Protein AF-A0A1J8QWC5-F1 (afdb_monomer_lite)

Foldseek 3Di:
DLLVVLVVVVVVDQEAQEAEAEDEFEADLVQLATFPFADDPVTDTDGDQNLVSLCVVCVSNLVRLVRYNAYEYEYQYALSCVVHPRSVVSNVVNCVVSVHPYYDDDNHRGRDVVVVVVVVVVVCVVVVDPPPD

Structure (mmCIF, N/CA/C/O backbone):
data_AF-A0A1J8QWC5-F1
#
_entry.id   AF-A0A1J8QWC5-F1
#
loop_
_atom_site.group_PDB
_atom_site.id
_atom_site.type_symbol
_atom_site.label_atom_id
_atom_site.label_alt_id
_atom_site.label_comp_id
_atom_site.label_asym_id
_atom_site.label_entity_id
_atom_site.label_seq_id
_atom_site.pdbx_PDB_ins_code
_atom_site.Cartn_x
_atom_site.Cartn_y
_atom_site.Cartn_z
_atom_site.occupancy
_atom_site.B_iso_or_equiv
_atom_site.auth_seq_id
_atom_site.auth_comp_id
_atom_site.auth_asym_id
_atom_site.auth_atom_id
_atom_site.pdbx_PDB_model_num
ATOM 1 N N . MET A 1 1 ? 11.930 9.833 15.359 1.00 63.50 1 MET A N 1
ATOM 2 C CA . MET A 1 1 ? 10.699 10.630 15.144 1.00 63.50 1 MET A CA 1
ATOM 3 C C . MET A 1 1 ? 9.466 9.732 15.042 1.00 63.50 1 MET A C 1
ATOM 5 O O . MET A 1 1 ? 8.587 9.890 15.877 1.00 63.50 1 MET A O 1
ATOM 9 N N . VAL A 1 2 ? 9.441 8.746 14.131 1.00 76.19 2 VAL A N 1
ATOM 10 C CA . VAL A 1 2 ? 8.324 7.782 13.965 1.00 76.19 2 VAL A CA 1
ATOM 11 C C . VAL A 1 2 ? 7.932 7.084 15.274 1.00 76.19 2 VAL A C 1
ATOM 13 O O . VAL A 1 2 ? 6.772 7.134 15.652 1.00 76.19 2 VAL A O 1
ATOM 16 N N . SER A 1 3 ? 8.895 6.546 16.032 1.00 82.50 3 SER A N 1
ATOM 17 C CA . SER A 1 3 ? 8.612 5.859 17.308 1.00 82.50 3 SER A CA 1
ATOM 18 C C . SER A 1 3 ? 7.820 6.713 18.314 1.00 82.50 3 SER A C 1
ATOM 20 O O . SER A 1 3 ? 6.899 6.200 18.936 1.00 82.50 3 SER A O 1
ATOM 22 N N . LYS A 1 4 ? 8.094 8.023 18.425 1.00 87.31 4 LYS A N 1
ATOM 23 C CA . LYS A 1 4 ? 7.350 8.911 19.337 1.00 87.31 4 LYS A CA 1
ATOM 24 C C . LYS A 1 4 ? 5.905 9.131 18.873 1.00 87.31 4 LYS A C 1
ATOM 26 O O . LYS A 1 4 ? 5.006 9.190 19.701 1.00 87.31 4 LYS A O 1
ATOM 31 N N . ILE A 1 5 ? 5.687 9.244 17.561 1.00 86.56 5 ILE A N 1
ATOM 32 C CA . ILE A 1 5 ? 4.347 9.393 16.970 1.00 86.56 5 ILE A CA 1
ATOM 33 C C . ILE A 1 5 ? 3.535 8.118 17.200 1.00 86.56 5 ILE A C 1
ATOM 35 O O . ILE A 1 5 ? 2.422 8.198 17.708 1.00 86.56 5 ILE A O 1
ATOM 39 N N . VAL A 1 6 ? 4.120 6.956 16.898 1.00 85.31 6 VAL A N 1
ATOM 40 C CA . VAL A 1 6 ? 3.502 5.644 17.129 1.00 85.31 6 VAL A CA 1
ATOM 41 C C . VAL A 1 6 ? 3.114 5.490 18.596 1.00 85.31 6 VAL A C 1
ATOM 43 O O . VAL A 1 6 ? 1.961 5.200 18.889 1.00 85.31 6 VAL A O 1
ATOM 46 N N . SER A 1 7 ? 4.040 5.733 19.530 1.00 84.88 7 SER A N 1
ATOM 47 C CA . SER A 1 7 ? 3.748 5.622 20.962 1.00 84.88 7 SER A CA 1
ATOM 48 C C . SER A 1 7 ? 2.610 6.543 21.394 1.00 84.88 7 SER A C 1
ATOM 50 O O . SER A 1 7 ? 1.723 6.109 22.117 1.00 84.88 7 SER A O 1
ATOM 52 N N . ASN A 1 8 ? 2.588 7.790 20.921 1.00 87.31 8 ASN A N 1
ATOM 53 C CA . ASN A 1 8 ? 1.513 8.720 21.257 1.00 87.31 8 ASN A CA 1
ATOM 54 C C . ASN A 1 8 ? 0.155 8.268 20.704 1.00 87.31 8 ASN A C 1
ATOM 56 O O . ASN A 1 8 ? -0.841 8.366 21.410 1.00 87.31 8 ASN A O 1
ATOM 60 N N . LEU A 1 9 ? 0.104 7.759 19.471 1.00 85.38 9 LEU A N 1
ATOM 61 C CA . LEU A 1 9 ? -1.137 7.266 18.864 1.00 85.38 9 LEU A CA 1
ATOM 62 C C . LEU A 1 9 ? -1.630 5.974 19.524 1.00 85.38 9 LEU A C 1
ATOM 64 O O . LEU A 1 9 ? -2.830 5.817 19.725 1.00 85.38 9 LEU A O 1
ATOM 68 N N . ALA A 1 10 ? -0.716 5.083 19.912 1.00 83.00 10 ALA A N 1
ATOM 69 C CA . ALA A 1 10 ? -1.047 3.877 20.666 1.00 83.00 10 ALA A CA 1
ATOM 70 C C . ALA A 1 10 ? -1.589 4.198 22.072 1.00 83.00 10 ALA A C 1
ATOM 72 O O . ALA A 1 10 ? -2.408 3.457 22.596 1.00 83.00 10 ALA A O 1
ATOM 73 N N . LEU A 1 11 ? -1.155 5.307 22.681 1.00 83.38 11 LEU A N 1
ATOM 74 C CA . LEU A 1 11 ? -1.677 5.778 23.970 1.00 83.38 11 LEU A CA 1
ATOM 75 C C . LEU A 1 11 ? -2.977 6.587 23.840 1.00 83.38 11 LEU A C 1
ATOM 77 O O . LEU A 1 11 ? -3.727 6.687 24.807 1.00 83.38 11 LEU A O 1
ATOM 81 N N . ALA A 1 12 ? -3.233 7.195 22.678 1.00 82.56 12 ALA A N 1
ATOM 82 C CA . ALA A 1 12 ? -4.377 8.081 22.462 1.00 82.56 12 ALA A CA 1
ATOM 83 C C . ALA A 1 12 ? -5.718 7.339 22.361 1.00 82.56 12 ALA A C 1
ATOM 85 O O . ALA A 1 12 ? -6.761 7.937 22.617 1.00 82.56 12 ALA A O 1
ATOM 86 N N . SER A 1 13 ? -5.703 6.058 21.994 1.00 74.00 13 SER A N 1
ATOM 87 C CA . SER A 1 13 ? -6.897 5.219 21.954 1.00 74.00 13 SER A CA 1
ATOM 88 C C . SER A 1 13 ? -6.554 3.790 22.352 1.00 74.00 13 SER A C 1
ATOM 90 O O . SER A 1 13 ? -5.530 3.263 21.930 1.00 74.00 13 SER A O 1
ATOM 92 N N . SER A 1 14 ? -7.435 3.144 23.118 1.00 72.19 14 SER A N 1
ATOM 93 C CA . SER A 1 14 ? -7.337 1.706 23.390 1.00 72.19 14 SER A CA 1
ATOM 94 C C . SER A 1 14 ? -7.658 0.859 22.158 1.00 72.19 14 SER A C 1
ATOM 96 O O . SER A 1 14 ? -7.270 -0.306 22.108 1.00 72.19 14 SER A O 1
ATOM 98 N N . ARG A 1 15 ? -8.383 1.426 21.181 1.00 83.81 15 ARG A N 1
ATOM 99 C CA . ARG A 1 15 ? -8.740 0.760 19.927 1.00 83.81 15 ARG A CA 1
ATOM 100 C C . ARG A 1 15 ? -9.075 1.769 18.830 1.00 83.81 15 ARG A C 1
ATOM 102 O O . ARG A 1 15 ? -9.923 2.639 19.021 1.00 83.81 15 ARG A O 1
ATOM 109 N N . TRP A 1 16 ? -8.448 1.651 17.666 1.00 88.19 16 TRP A N 1
ATOM 110 C CA . TRP A 1 16 ? -8.816 2.451 16.494 1.00 88.19 16 TRP A CA 1
ATOM 111 C C . TRP A 1 16 ? -9.938 1.750 15.724 1.00 88.19 16 TRP A C 1
ATOM 113 O O . TRP A 1 16 ? -9.835 0.560 15.445 1.00 88.19 16 TRP A O 1
ATOM 123 N N . GLU A 1 17 ? -11.017 2.455 15.373 1.00 88.81 17 GLU A N 1
ATOM 124 C CA . GLU A 1 17 ? -12.080 1.855 14.552 1.00 88.81 17 GLU A CA 1
ATOM 125 C C . GLU A 1 17 ? -11.566 1.579 13.135 1.00 88.81 17 GLU A C 1
ATOM 127 O O . GLU A 1 17 ? -11.711 0.472 12.626 1.00 88.81 17 GLU A O 1
ATOM 132 N N . ARG A 1 18 ? -10.894 2.562 12.524 1.00 88.31 18 ARG A N 1
ATOM 133 C CA . ARG A 1 18 ? -10.308 2.436 11.187 1.00 88.31 18 ARG A CA 1
ATOM 134 C C . ARG A 1 18 ? -8.946 3.094 11.114 1.00 88.31 18 ARG A C 1
ATOM 136 O O . ARG A 1 18 ? -8.746 4.183 11.653 1.00 88.31 18 ARG A O 1
ATOM 143 N N . ILE A 1 19 ? -8.041 2.467 10.374 1.00 90.62 19 ILE A N 1
ATOM 144 C CA . ILE A 1 19 ? -6.737 3.029 10.020 1.00 90.62 19 ILE A CA 1
ATOM 145 C C . ILE A 1 19 ? -6.554 2.941 8.515 1.00 90.62 19 ILE A C 1
ATOM 147 O O . ILE A 1 19 ? -6.837 1.912 7.911 1.00 90.62 19 ILE A O 1
ATOM 151 N N . VAL A 1 20 ? -6.053 4.014 7.907 1.00 90.88 20 VAL A N 1
ATOM 152 C CA . VAL A 1 20 ? -5.747 4.042 6.477 1.00 90.88 20 VAL A CA 1
ATOM 153 C C . VAL A 1 20 ? -4.306 4.461 6.268 1.00 90.88 20 VAL A C 1
ATOM 155 O O . VAL A 1 20 ? -3.891 5.539 6.690 1.00 90.88 20 VAL A O 1
ATOM 158 N N . PHE A 1 21 ? -3.559 3.619 5.565 1.00 92.62 21 PHE A N 1
ATOM 159 C CA . PHE A 1 21 ? -2.214 3.912 5.103 1.00 92.62 21 PHE A CA 1
ATOM 160 C C . PHE A 1 21 ? -2.267 4.286 3.627 1.00 92.62 21 PHE A C 1
ATOM 162 O O . PHE A 1 21 ? -2.412 3.423 2.766 1.00 92.62 21 PHE A O 1
ATOM 169 N N . GLY A 1 22 ? -2.150 5.578 3.331 1.00 92.06 22 GLY A N 1
ATOM 170 C CA . GLY A 1 22 ? -1.955 6.064 1.967 1.00 92.06 22 GLY A CA 1
ATOM 171 C C . GLY A 1 22 ? -0.470 6.128 1.628 1.00 92.06 22 GLY A C 1
ATOM 172 O O . GLY A 1 22 ? 0.259 6.914 2.230 1.00 92.06 22 GLY A O 1
ATOM 173 N N . ILE A 1 23 ? -0.024 5.333 0.657 1.00 91.81 23 ILE A N 1
ATOM 174 C CA . ILE A 1 23 ? 1.356 5.340 0.162 1.00 91.81 23 ILE A CA 1
ATOM 175 C C . ILE A 1 23 ? 1.338 5.798 -1.289 1.00 91.81 23 ILE A C 1
ATOM 177 O O . ILE A 1 23 ? 0.719 5.166 -2.140 1.00 91.81 23 ILE A O 1
ATOM 181 N N . SER A 1 24 ? 2.044 6.888 -1.571 1.00 90.38 24 SER A N 1
ATOM 182 C CA . SER A 1 24 ? 2.283 7.366 -2.930 1.00 90.38 24 SER A CA 1
ATOM 183 C C . SER A 1 24 ? 3.734 7.120 -3.294 1.00 90.38 24 SER A C 1
ATOM 185 O O . SER A 1 24 ? 4.621 7.698 -2.670 1.00 90.38 24 SER A O 1
ATOM 187 N N . ASP A 1 25 ? 3.964 6.294 -4.311 1.00 90.69 25 ASP A N 1
ATOM 188 C CA . ASP A 1 25 ? 5.305 5.988 -4.804 1.00 90.69 25 ASP A CA 1
ATOM 189 C C . ASP A 1 25 ? 5.280 5.564 -6.280 1.00 90.69 25 ASP A C 1
ATOM 191 O O . ASP A 1 25 ? 4.243 5.190 -6.833 1.00 90.69 25 ASP A O 1
ATOM 195 N N . HIS A 1 26 ? 6.435 5.623 -6.932 1.00 91.12 26 HIS A N 1
ATOM 196 C CA . HIS A 1 26 ? 6.634 5.034 -8.245 1.00 91.12 26 HIS A CA 1
ATOM 197 C C . HIS A 1 26 ? 7.010 3.554 -8.126 1.00 91.12 26 HIS A C 1
ATOM 199 O O . HIS A 1 26 ? 7.676 3.128 -7.189 1.00 91.12 26 HIS A O 1
ATOM 205 N N . THR A 1 27 ? 6.616 2.777 -9.129 1.00 92.69 27 THR A N 1
ATOM 206 C CA . THR A 1 27 ? 7.035 1.382 -9.297 1.00 92.69 27 THR A CA 1
ATOM 207 C C . THR A 1 27 ? 7.972 1.286 -10.486 1.00 92.69 27 THR A C 1
ATOM 209 O O . THR A 1 27 ? 7.762 1.964 -11.498 1.00 92.69 27 THR A O 1
ATOM 212 N N . ASP A 1 28 ? 8.973 0.427 -10.394 1.00 92.75 28 ASP A N 1
ATOM 213 C CA . ASP A 1 28 ? 9.870 0.146 -11.502 1.00 92.75 28 ASP A CA 1
ATOM 214 C C . ASP A 1 28 ? 9.142 -0.679 -12.574 1.00 92.75 28 ASP A C 1
ATOM 216 O O . ASP A 1 28 ? 8.595 -1.747 -12.309 1.00 92.75 28 ASP A O 1
ATOM 220 N N . ASN A 1 29 ? 9.131 -0.189 -13.814 1.00 90.56 29 ASN A N 1
ATOM 221 C CA . ASN A 1 29 ? 8.473 -0.872 -14.928 1.00 90.56 29 ASN A CA 1
ATOM 222 C C . ASN A 1 29 ? 9.172 -2.183 -15.328 1.00 90.56 29 ASN A C 1
ATOM 224 O O . ASN A 1 29 ? 8.564 -2.988 -16.029 1.00 90.56 29 ASN A O 1
ATOM 228 N N . ALA A 1 30 ? 10.432 -2.391 -14.930 1.00 90.44 30 ALA A N 1
ATOM 229 C CA . ALA A 1 30 ? 11.180 -3.597 -15.269 1.00 90.44 30 ALA A CA 1
ATOM 230 C C . ALA A 1 30 ? 10.829 -4.783 -14.358 1.00 90.44 30 ALA A C 1
ATOM 232 O O . ALA A 1 30 ? 10.639 -5.893 -14.849 1.00 90.44 30 ALA A O 1
ATOM 233 N N . ASN A 1 31 ? 10.739 -4.559 -13.043 1.00 91.25 31 ASN A N 1
ATOM 234 C CA . ASN A 1 31 ? 10.491 -5.622 -12.058 1.00 91.25 31 ASN A CA 1
ATOM 235 C C . ASN A 1 31 ? 9.124 -5.520 -11.356 1.00 91.25 31 ASN A C 1
ATOM 237 O O . ASN A 1 31 ? 8.708 -6.499 -10.754 1.00 91.25 31 ASN A O 1
ATOM 241 N N . GLY A 1 32 ? 8.410 -4.396 -11.474 1.00 94.06 32 GLY A N 1
ATOM 242 C CA . GLY A 1 32 ? 7.103 -4.151 -10.858 1.00 94.06 32 GLY A CA 1
ATOM 243 C C . GLY A 1 32 ? 7.154 -3.621 -9.423 1.00 94.06 32 GLY A C 1
ATOM 244 O O . GLY A 1 32 ? 6.135 -3.183 -8.898 1.00 94.06 32 GLY A O 1
ATOM 245 N N . ASP A 1 33 ? 8.316 -3.622 -8.783 1.00 96.06 33 ASP A N 1
ATOM 246 C CA . ASP A 1 33 ? 8.459 -3.343 -7.359 1.00 96.06 33 ASP A CA 1
ATOM 247 C C . ASP A 1 33 ? 8.562 -1.823 -7.058 1.00 96.06 33 ASP A C 1
ATOM 249 O O . ASP A 1 33 ? 9.011 -1.041 -7.907 1.00 96.06 33 ASP A O 1
ATOM 253 N N . PRO A 1 34 ? 8.119 -1.365 -5.868 1.00 94.75 34 PRO A N 1
ATOM 254 C CA . PRO A 1 34 ? 8.183 0.042 -5.456 1.00 94.75 34 PRO A CA 1
ATOM 255 C C . PRO A 1 34 ? 9.618 0.508 -5.173 1.00 94.75 34 PRO A C 1
ATOM 257 O O . PRO A 1 34 ? 10.487 -0.283 -4.790 1.00 94.75 34 PRO A O 1
ATOM 260 N N . PHE A 1 35 ? 9.879 1.809 -5.321 1.00 93.44 35 PHE A N 1
ATOM 261 C CA . PHE A 1 35 ? 11.201 2.381 -5.075 1.00 93.44 35 PHE A CA 1
ATOM 262 C C . PHE A 1 35 ? 11.430 2.670 -3.586 1.00 93.44 35 PHE A C 1
ATOM 264 O O . PHE A 1 35 ? 10.919 3.622 -3.010 1.00 93.44 35 PHE A O 1
ATOM 271 N N . ALA A 1 36 ? 12.321 1.905 -2.955 1.00 91.25 36 ALA A N 1
ATOM 272 C CA . ALA A 1 36 ? 12.659 2.075 -1.539 1.00 91.25 36 ALA A CA 1
ATOM 273 C C . ALA A 1 36 ? 13.712 3.166 -1.271 1.00 91.25 36 ALA A C 1
ATOM 275 O O . ALA A 1 36 ? 14.000 3.491 -0.118 1.00 91.25 36 ALA A O 1
ATOM 276 N N . GLY A 1 37 ? 14.333 3.718 -2.315 1.00 89.12 37 GLY A N 1
ATOM 277 C CA . GLY A 1 37 ? 15.339 4.762 -2.165 1.00 89.12 37 GLY A CA 1
ATOM 278 C C . GLY A 1 37 ? 16.205 4.947 -3.401 1.00 89.12 37 GLY A C 1
ATOM 279 O O . GLY A 1 37 ? 15.799 4.655 -4.524 1.00 89.12 37 GLY A O 1
ATOM 280 N N . TYR A 1 38 ? 17.417 5.457 -3.191 1.00 89.50 38 TYR A N 1
ATOM 281 C CA . TYR A 1 38 ? 18.392 5.711 -4.248 1.00 89.50 38 TYR A CA 1
ATOM 282 C C . TYR A 1 38 ? 19.819 5.434 -3.769 1.00 89.50 38 TYR A C 1
ATOM 284 O O . TYR A 1 38 ? 20.137 5.594 -2.591 1.00 89.50 38 TYR A O 1
ATOM 292 N N . THR A 1 39 ? 20.704 5.062 -4.693 1.00 87.31 39 THR A N 1
ATOM 293 C CA . THR A 1 39 ? 22.130 4.824 -4.422 1.00 87.31 39 THR A CA 1
ATOM 294 C C . THR A 1 39 ? 23.038 5.699 -5.289 1.00 87.31 39 THR A C 1
ATOM 296 O O . THR A 1 39 ? 22.658 6.189 -6.357 1.00 87.31 39 THR A O 1
ATOM 299 N N . GLY A 1 40 ? 24.268 5.909 -4.808 1.00 82.19 40 GLY A N 1
ATOM 300 C CA . GLY A 1 40 ? 25.335 6.598 -5.536 1.00 82.19 40 GLY A CA 1
ATOM 301 C C . GLY A 1 40 ? 25.174 8.118 -5.674 1.00 82.19 40 GLY A C 1
ATOM 302 O O . GLY A 1 40 ? 24.161 8.718 -5.320 1.00 82.19 40 GLY A O 1
ATOM 303 N N . ARG A 1 41 ? 26.210 8.766 -6.231 1.00 70.94 41 ARG A N 1
ATOM 304 C CA . ARG A 1 41 ? 26.253 10.232 -6.428 1.00 70.94 41 ARG A CA 1
ATOM 305 C C . ARG A 1 41 ? 25.262 10.738 -7.487 1.00 70.94 41 ARG A C 1
ATOM 307 O O . ARG A 1 41 ? 24.898 11.906 -7.451 1.00 70.94 41 ARG A O 1
ATOM 314 N N . LYS A 1 42 ? 24.827 9.875 -8.415 1.00 72.81 42 LYS A N 1
ATOM 315 C CA . LYS A 1 42 ? 23.877 10.202 -9.499 1.00 72.81 42 LYS A CA 1
ATOM 316 C C . LYS A 1 42 ? 22.419 9.800 -9.203 1.00 72.81 42 LYS A C 1
ATOM 318 O O . LYS A 1 42 ? 21.598 9.899 -10.103 1.00 72.81 42 LYS A O 1
ATOM 323 N N . LYS A 1 43 ? 22.099 9.393 -7.963 1.00 76.69 43 LYS A N 1
ATOM 324 C CA . LYS A 1 43 ? 20.757 8.968 -7.508 1.00 76.69 43 LYS A CA 1
ATOM 325 C C . LYS A 1 43 ? 20.092 7.956 -8.448 1.00 76.69 43 LYS A C 1
ATOM 327 O O . LYS A 1 43 ? 19.095 8.251 -9.098 1.00 76.69 43 LYS A O 1
ATOM 332 N N . SER A 1 44 ? 20.639 6.750 -8.504 1.00 86.69 44 SER A N 1
ATOM 333 C CA . SER A 1 44 ? 19.956 5.644 -9.176 1.00 86.69 44 SER A CA 1
ATOM 334 C C . SER A 1 44 ? 18.922 5.064 -8.220 1.00 86.69 44 SER A C 1
ATOM 336 O O . SER A 1 44 ? 19.290 4.602 -7.139 1.00 86.69 44 SER A O 1
ATOM 338 N N . TYR A 1 45 ? 17.643 5.152 -8.587 1.00 90.00 45 TYR A N 1
ATOM 339 C CA . TYR A 1 45 ? 16.555 4.604 -7.784 1.00 90.00 45 TYR A CA 1
ATOM 340 C C . TYR A 1 45 ? 16.705 3.089 -7.628 1.00 90.00 45 TYR A C 1
ATOM 342 O O . TYR A 1 45 ? 17.133 2.404 -8.556 1.00 90.00 45 TYR A O 1
ATOM 350 N N . VAL A 1 46 ? 16.376 2.583 -6.441 1.00 91.25 46 VAL A N 1
ATOM 351 C CA . VAL A 1 46 ? 16.454 1.160 -6.105 1.00 91.25 46 VAL A CA 1
ATOM 352 C C . VAL A 1 46 ? 15.064 0.673 -5.742 1.00 91.25 46 VAL A C 1
ATOM 354 O O . VAL A 1 46 ? 14.473 1.154 -4.773 1.00 91.25 46 VAL A O 1
ATOM 357 N N . ALA A 1 47 ? 14.547 -0.258 -6.541 1.00 93.88 47 ALA A N 1
ATOM 358 C CA . ALA A 1 47 ? 13.312 -0.960 -6.236 1.00 93.88 47 ALA A CA 1
ATOM 359 C C . ALA A 1 47 ? 13.569 -2.023 -5.162 1.00 93.88 47 ALA A C 1
ATOM 361 O O . ALA A 1 47 ? 14.632 -2.651 -5.148 1.00 93.88 47 ALA A O 1
ATOM 362 N N . ALA A 1 48 ? 12.612 -2.211 -4.260 1.00 95.00 48 ALA A N 1
ATOM 363 C CA . ALA A 1 48 ? 12.648 -3.277 -3.269 1.00 95.00 48 ALA A CA 1
ATOM 364 C C . ALA A 1 48 ? 11.409 -4.158 -3.414 1.00 95.00 48 ALA A C 1
ATOM 366 O O . ALA A 1 48 ? 10.323 -3.611 -3.596 1.00 95.00 48 ALA A O 1
ATOM 367 N N . PRO A 1 49 ? 11.548 -5.488 -3.264 1.00 96.50 49 PRO A N 1
ATOM 368 C CA . PRO A 1 49 ? 10.422 -6.410 -3.207 1.00 96.50 49 PRO A CA 1
ATOM 369 C C . PRO A 1 49 ? 9.239 -5.861 -2.406 1.00 96.50 49 PRO A C 1
ATOM 371 O O . PRO A 1 49 ? 9.437 -5.349 -1.304 1.00 96.50 49 PRO A O 1
ATOM 374 N N . ALA A 1 50 ? 8.026 -5.939 -2.964 1.00 95.38 50 ALA A N 1
ATOM 375 C CA . ALA A 1 50 ? 6.830 -5.352 -2.351 1.00 95.38 50 ALA A CA 1
ATOM 376 C C . ALA A 1 50 ? 6.603 -5.789 -0.888 1.00 95.38 50 ALA A C 1
ATOM 378 O O . ALA A 1 50 ? 6.172 -4.989 -0.062 1.00 95.38 50 ALA A O 1
ATOM 379 N N . ASP A 1 51 ? 6.933 -7.036 -0.561 1.00 95.88 51 ASP A N 1
ATOM 380 C CA . ASP A 1 51 ? 6.943 -7.577 0.799 1.00 95.88 51 ASP A CA 1
ATOM 381 C C . ASP A 1 51 ? 7.968 -6.875 1.698 1.00 95.88 51 ASP A C 1
ATOM 383 O O . ASP A 1 51 ? 7.586 -6.308 2.717 1.00 95.88 51 ASP A O 1
ATOM 387 N N . ASN A 1 52 ? 9.237 -6.805 1.287 1.00 96.06 52 ASN A N 1
ATOM 388 C CA . ASN A 1 52 ? 10.278 -6.097 2.042 1.00 96.06 52 ASN A CA 1
ATOM 389 C C . ASN A 1 52 ? 9.949 -4.608 2.230 1.00 96.06 52 ASN A C 1
ATOM 391 O O . ASN A 1 52 ? 10.215 -4.031 3.285 1.00 96.06 52 ASN A O 1
ATOM 395 N N . PHE A 1 53 ? 9.388 -3.972 1.200 1.00 95.50 53 PHE A N 1
ATOM 396 C CA . PHE A 1 53 ? 8.989 -2.570 1.241 1.00 95.50 53 PHE A CA 1
ATOM 397 C C . PHE A 1 53 ? 7.909 -2.332 2.303 1.00 95.50 53 PHE A C 1
ATOM 399 O O . PHE A 1 53 ? 8.058 -1.453 3.155 1.00 95.50 53 PHE A O 1
ATOM 406 N N . LEU A 1 54 ? 6.847 -3.140 2.295 1.00 95.88 54 LEU A N 1
ATOM 407 C CA . LEU A 1 54 ? 5.759 -3.023 3.262 1.00 95.88 54 LEU A CA 1
ATOM 408 C C . LEU A 1 54 ? 6.175 -3.465 4.669 1.00 95.88 54 LEU A C 1
ATOM 410 O O . LEU A 1 54 ? 5.751 -2.835 5.634 1.00 95.88 54 LEU A O 1
ATOM 414 N N . ASP A 1 55 ? 7.059 -4.454 4.806 1.00 94.56 55 ASP A N 1
ATOM 415 C CA . ASP A 1 55 ? 7.631 -4.842 6.097 1.00 94.56 55 ASP A CA 1
ATOM 416 C C . ASP A 1 55 ? 8.324 -3.658 6.769 1.00 94.56 55 ASP A C 1
ATOM 418 O O . ASP A 1 55 ? 8.032 -3.331 7.919 1.00 94.56 55 ASP A O 1
ATOM 422 N N . ILE A 1 56 ? 9.192 -2.953 6.044 1.00 92.38 56 ILE A N 1
ATOM 423 C CA . ILE A 1 56 ? 9.890 -1.779 6.580 1.00 92.38 56 ILE A CA 1
ATOM 424 C C . ILE A 1 56 ? 8.893 -0.691 6.995 1.00 92.38 56 ILE A C 1
ATOM 426 O O . ILE A 1 56 ? 9.056 -0.073 8.052 1.00 92.38 56 ILE A O 1
ATOM 430 N N . LEU A 1 57 ? 7.863 -0.451 6.179 1.00 93.38 57 LEU A N 1
ATOM 431 C CA . LEU A 1 57 ? 6.894 0.610 6.435 1.00 93.38 57 LEU A CA 1
ATOM 432 C C . LEU A 1 57 ? 5.944 0.293 7.587 1.00 93.38 57 LEU A C 1
ATOM 434 O O . LEU A 1 57 ? 5.646 1.203 8.358 1.00 93.38 57 LEU A O 1
ATOM 438 N N . PHE A 1 58 ? 5.487 -0.953 7.726 1.00 94.69 58 PHE A N 1
ATOM 439 C CA . PHE A 1 58 ? 4.458 -1.339 8.695 1.00 94.69 58 PHE A CA 1
ATOM 440 C C . PHE A 1 58 ? 4.991 -1.859 10.022 1.00 94.69 58 PHE A C 1
ATOM 442 O O . PHE A 1 58 ? 4.278 -1.754 11.021 1.00 94.69 58 PHE A O 1
ATOM 449 N N . GLN A 1 59 ? 6.242 -2.323 10.095 1.00 92.88 59 GLN A N 1
ATOM 450 C CA . GLN A 1 59 ? 6.846 -2.765 11.360 1.00 92.88 59 GLN A CA 1
ATOM 451 C C . GLN A 1 59 ? 6.671 -1.758 12.512 1.00 92.88 59 GLN A C 1
ATOM 453 O O . GLN A 1 59 ? 6.239 -2.170 13.591 1.00 92.88 59 GLN A O 1
ATOM 458 N N . PRO A 1 60 ? 6.895 -0.441 12.325 1.00 93.19 60 PRO A N 1
ATOM 459 C CA . PRO A 1 60 ? 6.671 0.533 13.391 1.00 93.19 60 PRO A CA 1
ATOM 460 C C . PRO A 1 60 ? 5.212 0.648 13.853 1.00 93.19 60 PRO A C 1
ATOM 462 O O . PRO A 1 60 ? 4.977 1.108 14.962 1.00 93.19 60 PRO A O 1
ATOM 465 N N . TRP A 1 61 ? 4.238 0.253 13.032 1.00 93.06 61 TRP A N 1
ATOM 466 C CA . TRP A 1 61 ? 2.801 0.436 13.277 1.00 93.06 61 TRP A CA 1
ATOM 467 C C . TRP A 1 61 ? 2.085 -0.859 13.658 1.00 93.06 61 TRP A C 1
ATOM 469 O O . TRP A 1 61 ? 0.882 -0.836 13.894 1.00 93.06 61 TRP A O 1
ATOM 479 N N . LYS A 1 62 ? 2.809 -1.980 13.747 1.00 92.19 62 LYS A N 1
ATOM 480 C CA . LYS A 1 62 ? 2.248 -3.324 13.929 1.00 92.19 62 LYS A CA 1
ATOM 481 C C . LYS A 1 62 ? 1.215 -3.420 15.055 1.00 92.19 62 LYS A C 1
ATOM 483 O O . LYS A 1 62 ? 0.147 -3.978 14.846 1.00 92.19 62 LYS A O 1
ATOM 488 N N . ASN A 1 63 ? 1.509 -2.863 16.229 1.00 90.31 63 ASN A N 1
ATOM 489 C CA . ASN A 1 63 ? 0.581 -2.920 17.366 1.00 90.31 63 ASN A CA 1
ATOM 490 C C . ASN A 1 63 ? -0.708 -2.145 17.070 1.00 90.31 63 ASN A C 1
ATOM 492 O O . ASN A 1 63 ? -1.798 -2.664 17.252 1.00 90.31 63 ASN A O 1
ATOM 496 N N . ILE A 1 64 ? -0.569 -0.941 16.514 1.00 91.56 64 ILE A N 1
ATOM 497 C CA . ILE A 1 64 ? -1.697 -0.090 16.131 1.00 91.56 64 ILE A CA 1
ATOM 498 C C . ILE A 1 64 ? -2.577 -0.780 15.073 1.00 91.56 64 ILE A C 1
ATOM 500 O O . ILE A 1 64 ? -3.798 -0.696 15.153 1.00 91.56 64 ILE A O 1
ATOM 504 N N . ILE A 1 65 ? -1.968 -1.475 14.106 1.00 93.25 65 ILE A N 1
ATOM 505 C CA . ILE A 1 65 ? -2.685 -2.249 13.083 1.00 93.25 65 ILE A CA 1
ATOM 506 C C . ILE A 1 65 ? -3.442 -3.421 13.718 1.00 93.25 65 ILE A C 1
ATOM 508 O O . ILE A 1 65 ? -4.625 -3.590 13.443 1.00 93.25 65 ILE A O 1
ATOM 512 N N . ASN A 1 66 ? -2.781 -4.194 14.585 1.00 91.25 66 ASN A N 1
ATOM 513 C CA . ASN A 1 66 ? -3.378 -5.361 15.242 1.00 91.25 66 ASN A CA 1
ATOM 514 C C . ASN A 1 66 ? -4.550 -4.995 16.162 1.00 91.25 66 ASN A C 1
ATOM 516 O O . ASN A 1 66 ? -5.485 -5.779 16.305 1.00 91.25 66 ASN A O 1
ATOM 520 N N . ASP A 1 67 ? -4.487 -3.825 16.794 1.00 90.62 67 ASP A N 1
ATOM 521 C CA . ASP A 1 67 ? -5.528 -3.363 17.707 1.00 90.62 67 ASP A CA 1
ATOM 522 C C . ASP A 1 67 ? -6.694 -2.691 16.955 1.00 90.62 67 ASP A C 1
ATOM 524 O O . ASP A 1 67 ? -7.780 -2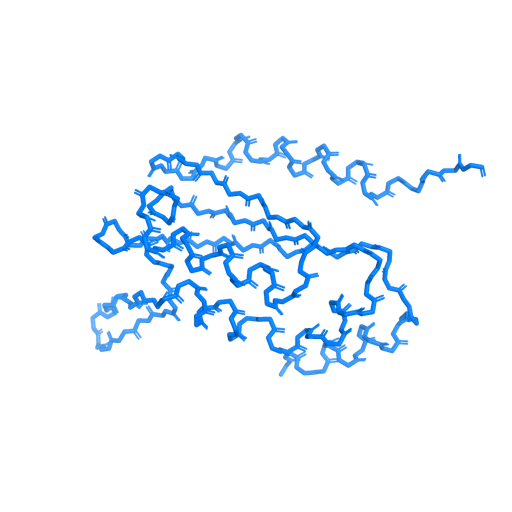.527 17.512 1.00 90.62 67 ASP A O 1
ATOM 528 N N . ALA A 1 68 ? -6.522 -2.309 15.686 1.00 91.81 68 ALA A N 1
ATOM 529 C CA . ALA A 1 68 ? -7.584 -1.679 14.908 1.00 91.81 68 ALA A CA 1
ATOM 530 C C . ALA A 1 68 ? -8.743 -2.651 14.612 1.00 91.81 68 ALA A C 1
ATOM 532 O O . ALA A 1 68 ? -8.545 -3.853 14.445 1.00 91.81 68 ALA A O 1
ATOM 533 N N . ALA A 1 69 ? -9.980 -2.150 14.540 1.00 92.19 69 ALA A N 1
ATOM 534 C CA . ALA A 1 69 ? -11.093 -2.956 14.032 1.00 92.19 69 ALA A CA 1
ATOM 535 C C . ALA A 1 69 ? -10.964 -3.177 12.518 1.00 92.19 69 ALA A C 1
ATOM 537 O O . ALA A 1 69 ? -11.162 -4.296 12.048 1.00 92.19 69 ALA A O 1
ATOM 538 N N . GLU A 1 70 ? -10.565 -2.138 11.782 1.00 92.44 70 GLU A N 1
ATOM 539 C CA . GLU A 1 70 ? -10.270 -2.212 10.354 1.00 92.44 70 GLU A CA 1
ATOM 540 C C . GLU A 1 70 ? -8.975 -1.464 10.008 1.00 92.44 70 GLU A C 1
ATOM 542 O O . GLU A 1 70 ? -8.691 -0.382 10.532 1.00 92.44 70 GLU A O 1
ATOM 547 N N . SER A 1 71 ? -8.196 -2.010 9.076 1.00 94.12 71 SER A N 1
ATOM 548 C CA . SER A 1 71 ? -6.985 -1.371 8.560 1.00 94.12 71 SER A CA 1
ATOM 549 C C . SER A 1 71 ? -6.878 -1.519 7.042 1.00 94.12 71 SER A C 1
ATOM 551 O O . SER A 1 71 ? -7.042 -2.598 6.476 1.00 94.12 71 SER A O 1
ATOM 553 N N . TYR A 1 72 ? -6.615 -0.413 6.356 1.00 93.31 72 TYR A N 1
ATOM 554 C CA . TYR A 1 72 ? -6.655 -0.329 4.901 1.00 93.31 72 TYR A CA 1
ATOM 555 C C . TYR A 1 72 ? -5.327 0.179 4.352 1.00 93.31 72 TYR A C 1
ATOM 557 O O . TYR A 1 72 ? -4.779 1.162 4.851 1.00 93.31 72 TYR A O 1
ATOM 565 N N . LEU A 1 73 ? -4.833 -0.449 3.287 1.00 94.31 73 LEU A N 1
ATOM 566 C CA . LEU A 1 73 ? -3.700 0.054 2.511 1.00 94.31 73 LEU A CA 1
ATOM 567 C C . LEU A 1 73 ? -4.182 0.632 1.185 1.00 94.31 73 LEU A C 1
ATOM 569 O O . LEU A 1 73 ? -4.833 -0.051 0.402 1.00 94.31 73 LEU A O 1
ATOM 573 N N . TRP A 1 74 ? -3.793 1.863 0.884 1.00 92.75 74 TRP A N 1
ATOM 574 C CA . TRP A 1 74 ? -4.010 2.488 -0.411 1.00 92.75 74 TRP A CA 1
ATOM 575 C C . TRP A 1 74 ? -2.679 2.764 -1.096 1.00 92.75 74 TRP A C 1
ATOM 577 O O . TRP A 1 74 ? -1.874 3.566 -0.623 1.00 92.75 74 TRP A O 1
ATOM 587 N N . LEU A 1 75 ? -2.465 2.100 -2.228 1.00 92.06 75 LEU A N 1
ATOM 588 C CA . LEU A 1 75 ? -1.276 2.243 -3.054 1.00 92.06 75 LEU A CA 1
ATOM 589 C C . LEU A 1 75 ? -1.557 3.170 -4.236 1.00 92.06 75 LEU A C 1
ATOM 591 O O . LEU A 1 75 ? -2.109 2.776 -5.266 1.00 92.06 75 LEU A O 1
ATOM 595 N N . PHE A 1 76 ? -1.110 4.412 -4.095 1.00 90.69 76 PHE A N 1
ATOM 596 C CA . PHE A 1 76 ? -1.118 5.449 -5.120 1.00 90.69 76 PHE A CA 1
ATOM 597 C C . PHE A 1 76 ? 0.137 5.349 -5.984 1.00 90.69 76 PHE A C 1
ATOM 599 O O . PHE A 1 76 ? 1.018 6.206 -5.953 1.00 90.69 76 PHE A O 1
ATOM 606 N N . CYS A 1 77 ? 0.225 4.252 -6.730 1.00 89.38 77 CYS A N 1
ATOM 607 C CA . CYS A 1 77 ? 1.379 3.921 -7.555 1.00 89.38 77 CYS A CA 1
ATOM 608 C C . CYS A 1 77 ? 0.987 3.605 -9.002 1.00 89.38 77 CYS A C 1
ATOM 610 O O . CYS A 1 77 ? -0.195 3.512 -9.349 1.00 89.38 77 CYS A O 1
ATOM 612 N N . CYS A 1 78 ? 1.992 3.488 -9.871 1.00 89.38 78 CYS A N 1
ATOM 613 C CA . CYS A 1 78 ? 1.785 2.975 -11.221 1.00 89.38 78 CYS A CA 1
ATOM 614 C C . CYS A 1 78 ? 1.463 1.472 -11.165 1.00 89.38 78 CYS A C 1
ATOM 616 O O . CYS A 1 78 ? 1.894 0.751 -10.270 1.00 89.38 78 CYS A O 1
ATOM 618 N N . GLY A 1 79 ? 0.743 0.976 -12.165 1.00 90.88 79 GLY A N 1
ATOM 619 C CA . GLY A 1 79 ? 0.242 -0.394 -12.190 1.00 90.88 79 GLY A CA 1
ATOM 620 C C . GLY A 1 79 ? 1.292 -1.476 -12.416 1.00 90.88 79 GLY A C 1
ATOM 621 O O . GLY A 1 79 ? 0.908 -2.632 -12.542 1.00 90.88 79 GLY A O 1
ATOM 622 N N . ALA A 1 80 ? 2.592 -1.160 -12.468 1.00 94.31 80 ALA A N 1
ATOM 623 C CA . ALA A 1 80 ? 3.626 -2.175 -12.685 1.00 94.31 80 ALA A CA 1
ATOM 624 C C . ALA A 1 80 ? 3.629 -3.233 -11.564 1.00 94.31 80 ALA A C 1
ATOM 626 O O . ALA A 1 80 ? 3.779 -4.415 -11.861 1.00 94.31 80 ALA A O 1
ATOM 627 N N . ILE A 1 81 ? 3.337 -2.838 -10.318 1.00 94.69 81 ILE A N 1
ATOM 628 C CA . ILE A 1 81 ? 3.194 -3.761 -9.175 1.00 94.69 81 ILE A CA 1
ATOM 629 C C . ILE A 1 81 ? 2.014 -4.726 -9.315 1.00 94.69 81 ILE A C 1
ATOM 631 O O . ILE A 1 81 ? 2.049 -5.824 -8.769 1.00 94.69 81 ILE A O 1
ATOM 635 N N . ILE A 1 82 ? 0.975 -4.330 -10.054 1.00 94.94 82 ILE A N 1
ATOM 636 C CA . ILE A 1 82 ? -0.216 -5.152 -10.307 1.00 94.94 82 ILE A CA 1
ATOM 637 C C . ILE A 1 82 ? -0.039 -6.001 -11.564 1.00 94.94 82 ILE A C 1
ATOM 639 O O . ILE A 1 82 ? -0.480 -7.145 -11.612 1.00 94.94 82 ILE A O 1
ATOM 643 N N . ASN A 1 83 ? 0.625 -5.448 -12.576 1.00 94.50 83 ASN A N 1
ATOM 644 C CA . ASN A 1 83 ? 0.823 -6.092 -13.869 1.00 94.50 83 ASN A CA 1
ATOM 645 C C . ASN A 1 83 ? 1.982 -7.102 -13.852 1.00 94.50 83 ASN A C 1
ATOM 647 O O . ASN A 1 83 ? 2.051 -7.961 -14.729 1.00 94.50 83 ASN A O 1
ATOM 651 N N . ASN A 1 84 ? 2.881 -7.025 -12.866 1.00 95.88 84 ASN A N 1
ATOM 652 C CA . ASN A 1 84 ? 3.891 -8.044 -12.611 1.00 95.88 84 ASN A CA 1
ATOM 653 C C . ASN A 1 84 ? 3.355 -9.094 -11.624 1.00 95.88 84 ASN A C 1
ATOM 655 O O . ASN A 1 84 ? 3.022 -8.782 -10.481 1.00 95.88 84 ASN A O 1
ATOM 659 N N . GLN A 1 85 ? 3.307 -10.356 -12.055 1.00 96.19 85 GLN A N 1
ATOM 660 C CA . GLN A 1 85 ? 2.723 -11.450 -11.276 1.00 96.19 85 GLN A CA 1
ATOM 661 C C . GLN A 1 85 ? 3.450 -11.710 -9.946 1.00 96.19 85 GLN A C 1
ATOM 663 O O . GLN A 1 85 ? 2.793 -11.995 -8.939 1.00 96.19 85 GLN A O 1
ATOM 668 N N . ASP A 1 86 ? 4.779 -11.607 -9.918 1.00 97.00 86 ASP A N 1
ATOM 669 C CA . ASP A 1 86 ? 5.579 -11.891 -8.724 1.00 97.00 86 ASP A CA 1
ATOM 670 C C . ASP A 1 86 ? 5.447 -10.768 -7.698 1.00 97.00 86 ASP A C 1
ATOM 672 O O . ASP A 1 86 ? 5.259 -11.035 -6.508 1.00 97.00 86 ASP A O 1
ATOM 676 N N . SER A 1 87 ? 5.500 -9.510 -8.145 1.00 96.75 87 SER A N 1
ATOM 677 C CA . SER A 1 87 ? 5.262 -8.348 -7.281 1.00 96.75 87 SER A CA 1
ATOM 678 C C . SER A 1 87 ? 3.832 -8.331 -6.751 1.00 96.75 87 SER A C 1
ATOM 680 O O . SER A 1 87 ? 3.628 -8.124 -5.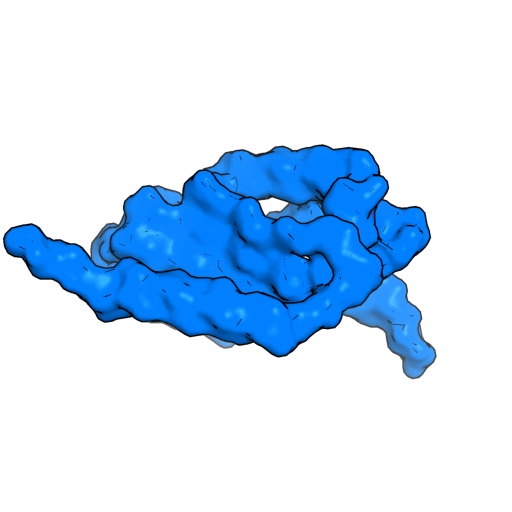555 1.00 96.75 87 SER A O 1
ATOM 682 N N . PHE A 1 88 ? 2.838 -8.648 -7.586 1.00 96.88 88 PHE A N 1
ATOM 683 C CA . PHE A 1 88 ? 1.446 -8.716 -7.145 1.00 96.88 88 PHE A CA 1
ATOM 684 C C . PHE A 1 88 ? 1.216 -9.847 -6.134 1.00 96.88 88 PHE A C 1
ATOM 686 O O . PHE A 1 88 ? 0.458 -9.698 -5.173 1.00 96.88 88 PHE A O 1
ATOM 693 N N . SER A 1 89 ? 1.890 -10.985 -6.312 1.00 97.81 89 SER A N 1
ATOM 694 C CA . SER A 1 89 ? 1.822 -12.102 -5.364 1.00 97.81 89 SER A CA 1
ATOM 695 C C . SER A 1 89 ? 2.458 -11.740 -4.019 1.00 97.81 89 SER A C 1
ATOM 697 O O . SER A 1 89 ? 1.840 -11.987 -2.982 1.00 97.81 89 SER A O 1
ATOM 699 N N . ARG A 1 90 ? 3.626 -11.081 -4.030 1.00 97.81 90 ARG A N 1
ATOM 700 C CA . ARG A 1 90 ? 4.285 -10.551 -2.823 1.00 97.81 90 ARG A CA 1
ATOM 701 C C . ARG A 1 90 ? 3.432 -9.497 -2.115 1.00 97.81 90 ARG A C 1
ATOM 703 O O . ARG A 1 90 ? 3.264 -9.573 -0.902 1.00 97.81 90 ARG A O 1
ATOM 710 N N . LEU A 1 91 ? 2.806 -8.586 -2.863 1.00 96.56 91 LEU A N 1
ATOM 711 C CA . LEU A 1 91 ? 1.876 -7.595 -2.316 1.00 96.56 91 LEU A CA 1
ATOM 712 C C . LEU A 1 91 ? 0.709 -8.265 -1.576 1.00 96.56 91 LEU A C 1
ATOM 714 O O . LEU A 1 91 ? 0.450 -7.938 -0.420 1.00 96.56 91 LEU A O 1
ATOM 718 N N . LYS A 1 92 ? 0.030 -9.236 -2.202 1.00 96.94 92 LYS A N 1
ATOM 719 C CA . LYS A 1 92 ? -1.079 -9.966 -1.558 1.00 96.94 92 LYS A CA 1
ATOM 720 C C . LYS A 1 92 ? -0.631 -10.693 -0.291 1.00 96.94 92 LYS A C 1
ATOM 722 O O . LYS A 1 92 ? -1.323 -10.629 0.721 1.00 96.94 92 LYS A O 1
ATOM 727 N N . ALA A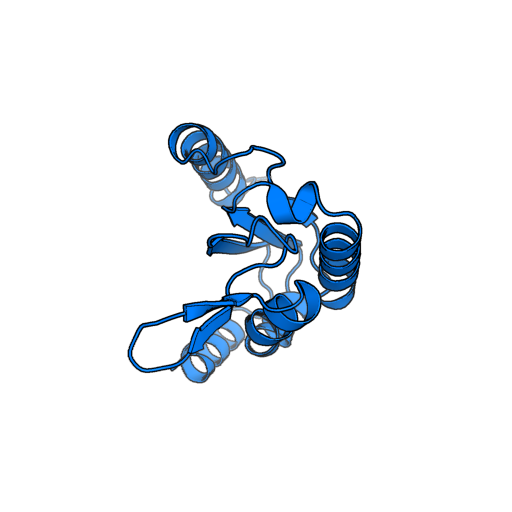 1 93 ? 0.518 -11.368 -0.341 1.00 96.94 93 ALA A N 1
ATOM 728 C CA . ALA A 1 93 ? 1.069 -12.060 0.820 1.00 96.94 93 ALA A CA 1
ATOM 729 C C . ALA A 1 93 ? 1.374 -11.081 1.965 1.00 96.94 93 ALA A C 1
ATOM 731 O O . ALA A 1 93 ? 1.053 -11.366 3.116 1.00 96.94 93 ALA A O 1
ATOM 732 N N . SER A 1 94 ? 1.920 -9.907 1.644 1.00 96.00 94 SER A N 1
ATOM 733 C CA . SER A 1 94 ? 2.225 -8.867 2.625 1.00 96.00 94 SER A CA 1
ATOM 734 C C . SER A 1 94 ? 0.963 -8.277 3.268 1.00 96.00 94 SER A C 1
ATOM 736 O O . SER A 1 94 ? 0.912 -8.148 4.488 1.00 96.00 94 SER A O 1
ATOM 738 N N . VAL A 1 95 ? -0.100 -8.023 2.492 1.00 95.94 95 VAL A N 1
ATOM 739 C CA . VAL A 1 95 ? -1.409 -7.578 3.022 1.00 95.94 95 VAL A CA 1
ATOM 740 C C . VAL A 1 95 ? -1.940 -8.552 4.078 1.00 95.94 95 VAL A C 1
ATOM 742 O O . VAL A 1 95 ? -2.364 -8.124 5.150 1.00 95.94 95 VAL A O 1
ATOM 745 N N . VAL A 1 96 ? -1.850 -9.859 3.812 1.00 95.75 96 VAL A N 1
ATOM 746 C CA . VAL A 1 96 ? -2.249 -10.902 4.771 1.00 95.75 96 VAL A CA 1
ATOM 747 C C . VAL A 1 96 ? -1.304 -10.947 5.975 1.00 95.75 96 VAL A C 1
ATOM 749 O O . VAL A 1 96 ? -1.765 -11.025 7.111 1.00 95.75 96 VAL A O 1
ATOM 752 N N . CYS A 1 97 ? 0.010 -10.877 5.751 1.00 95.75 97 CYS A N 1
ATOM 753 C CA . CYS A 1 97 ? 1.020 -10.944 6.811 1.00 95.75 97 CYS A CA 1
ATOM 754 C C . CYS A 1 97 ? 0.882 -9.802 7.830 1.00 95.75 97 CYS A C 1
ATOM 756 O O . CYS A 1 97 ? 0.996 -10.026 9.036 1.00 95.75 97 CYS A O 1
ATOM 758 N N . HIS A 1 98 ? 0.567 -8.595 7.352 1.00 95.75 98 HIS A N 1
ATOM 759 C CA . HIS A 1 98 ? 0.334 -7.415 8.188 1.00 95.75 98 HIS A CA 1
ATOM 760 C C . HIS A 1 98 ? -1.104 -7.298 8.701 1.00 95.75 98 HIS A C 1
ATOM 762 O O . HIS A 1 98 ? -1.428 -6.293 9.322 1.00 95.75 98 HIS A O 1
ATOM 768 N N . GLN A 1 99 ? -1.954 -8.310 8.484 1.00 94.75 99 GLN A N 1
ATOM 769 C CA . GLN A 1 99 ? -3.349 -8.343 8.949 1.00 94.75 99 GLN A CA 1
ATOM 770 C C . GLN A 1 99 ? -4.171 -7.125 8.503 1.00 94.75 99 GLN A C 1
ATOM 772 O O . GLN A 1 99 ? -5.054 -6.650 9.218 1.00 94.75 99 GLN A O 1
ATOM 777 N N . LEU A 1 100 ? -3.887 -6.620 7.302 1.00 95.38 100 LEU A N 1
ATOM 778 C CA . LEU A 1 100 ? -4.668 -5.542 6.719 1.00 95.38 100 LEU A CA 1
ATOM 779 C C . LEU A 1 100 ? -6.024 -6.078 6.256 1.00 95.38 100 LEU A C 1
ATOM 781 O O . LEU A 1 100 ? -6.101 -7.116 5.598 1.00 95.38 100 LEU A O 1
ATOM 785 N N . SER A 1 101 ? -7.093 -5.350 6.562 1.00 94.69 101 SER A N 1
ATOM 786 C CA . SER A 1 101 ? -8.463 -5.710 6.184 1.00 94.69 101 SER A CA 1
ATOM 787 C C . SER A 1 101 ? -8.662 -5.690 4.670 1.00 94.69 101 SER A C 1
ATOM 789 O O . SER A 1 101 ? -9.325 -6.568 4.122 1.00 94.69 101 SER A O 1
ATOM 791 N N . ALA A 1 102 ? -8.084 -4.702 3.982 1.00 91.75 102 ALA A N 1
ATOM 792 C CA . ALA A 1 102 ? -8.079 -4.652 2.524 1.00 91.75 102 ALA A CA 1
ATOM 793 C C . ALA A 1 102 ? -6.961 -3.758 1.973 1.00 91.75 102 ALA A C 1
ATOM 795 O O . ALA A 1 102 ? -6.396 -2.913 2.673 1.00 91.75 102 ALA A O 1
ATOM 796 N N . ALA A 1 103 ? -6.685 -3.918 0.677 1.00 93.62 103 ALA A N 1
ATOM 797 C CA . ALA A 1 103 ? -5.786 -3.051 -0.067 1.00 93.62 103 ALA A CA 1
ATOM 798 C C . ALA A 1 103 ? -6.428 -2.568 -1.374 1.00 93.62 103 ALA A C 1
ATOM 800 O O . ALA A 1 103 ? -7.036 -3.352 -2.102 1.00 93.62 103 ALA A O 1
ATOM 801 N N . ILE A 1 104 ? -6.258 -1.281 -1.679 1.00 90.75 104 ILE A N 1
ATOM 802 C CA . ILE A 1 104 ? -6.636 -0.670 -2.954 1.00 90.75 104 ILE A CA 1
ATOM 803 C C . ILE A 1 104 ? -5.360 -0.341 -3.718 1.00 90.75 104 ILE A C 1
ATOM 805 O O . ILE A 1 104 ? -4.485 0.361 -3.212 1.00 90.75 104 ILE A O 1
ATOM 809 N N . ALA A 1 105 ? -5.274 -0.826 -4.951 1.00 91.56 105 ALA A N 1
ATOM 810 C CA . ALA A 1 105 ? -4.199 -0.519 -5.880 1.00 91.56 105 ALA A CA 1
ATOM 811 C C . ALA A 1 105 ? -4.756 -0.452 -7.305 1.00 91.56 105 ALA A C 1
ATOM 813 O O . ALA A 1 105 ? -5.783 -1.059 -7.613 1.00 91.56 105 ALA A O 1
ATOM 814 N N . PHE A 1 106 ? -4.076 0.285 -8.177 1.00 87.44 106 PHE A N 1
ATOM 815 C CA . PHE A 1 106 ? -4.556 0.566 -9.527 1.00 87.44 106 PHE A CA 1
ATOM 816 C C . PHE A 1 106 ? -3.687 -0.145 -10.559 1.00 87.44 106 PHE A C 1
ATOM 818 O O . PHE A 1 106 ? -2.466 -0.047 -10.520 1.00 87.44 106 PHE A O 1
ATOM 825 N N . ASN A 1 107 ? -4.307 -0.800 -11.539 1.00 87.31 107 ASN A N 1
ATOM 826 C CA . ASN A 1 107 ? -3.608 -1.415 -12.674 1.00 87.31 107 ASN A CA 1
ATOM 827 C C . ASN A 1 107 ? -3.308 -0.419 -13.817 1.00 87.31 107 ASN A C 1
ATOM 829 O O . ASN A 1 107 ? -2.989 -0.821 -14.937 1.00 87.31 107 ASN A O 1
ATOM 833 N N . ALA A 1 108 ? -3.408 0.888 -13.557 1.00 83.06 108 ALA A N 1
ATOM 834 C CA . ALA A 1 108 ? -3.230 1.928 -14.563 1.00 83.06 108 ALA A CA 1
ATOM 835 C C . ALA A 1 108 ? -1.744 2.112 -14.941 1.00 83.06 108 ALA A C 1
ATOM 837 O O . ALA A 1 108 ? -0.897 2.144 -14.049 1.00 83.06 108 ALA A O 1
ATOM 838 N N . PRO A 1 109 ? -1.395 2.339 -16.225 1.00 79.19 109 PRO A N 1
ATOM 839 C CA . PRO A 1 109 ? -0.001 2.548 -16.643 1.00 79.19 109 PRO A CA 1
ATOM 840 C C . PRO A 1 109 ? 0.708 3.691 -15.905 1.00 79.19 109 PRO A C 1
ATOM 842 O O . PRO A 1 109 ? 1.920 3.664 -15.712 1.00 79.19 109 PRO A O 1
ATOM 845 N N . ARG A 1 110 ? -0.052 4.711 -15.496 1.00 80.31 110 ARG A N 1
ATOM 846 C CA . ARG A 1 110 ? 0.406 5.808 -14.644 1.00 80.31 110 ARG A CA 1
ATOM 847 C C . ARG A 1 110 ? -0.660 6.093 -13.601 1.00 80.31 110 ARG A C 1
ATOM 849 O O . ARG A 1 110 ? -1.846 6.071 -13.927 1.00 80.31 110 ARG A O 1
ATOM 856 N N . PHE A 1 111 ? -0.231 6.406 -12.384 1.00 78.81 111 PHE A N 1
ATOM 857 C CA . PHE A 1 111 ? -1.132 6.913 -11.358 1.00 78.81 111 PHE A CA 1
ATOM 858 C C . PHE A 1 111 ? -1.796 8.216 -11.833 1.00 78.81 111 PHE A C 1
ATOM 860 O O . PHE A 1 111 ? -1.124 9.097 -12.376 1.00 78.81 111 PHE A O 1
ATOM 867 N N . GLN A 1 112 ? -3.114 8.333 -11.652 1.00 80.88 112 GLN A N 1
ATOM 868 C CA . GLN A 1 112 ? -3.895 9.504 -12.055 1.00 80.88 112 GLN A CA 1
ATOM 869 C C . GLN A 1 112 ? -4.496 10.178 -10.810 1.00 80.88 112 GLN A C 1
ATOM 871 O O . GLN A 1 112 ? -5.548 9.750 -10.318 1.00 80.88 112 GLN A O 1
ATOM 876 N N . PRO A 1 113 ? -3.856 11.244 -10.292 1.00 79.00 113 PRO A N 1
ATOM 877 C CA . PRO A 1 113 ? -4.295 11.907 -9.066 1.00 79.00 113 PRO A CA 1
ATOM 878 C C . PRO A 1 113 ? -5.730 12.437 -9.133 1.00 79.00 113 PRO A C 1
ATOM 880 O O . PRO A 1 113 ? -6.449 12.359 -8.144 1.00 79.00 113 PRO A O 1
ATOM 883 N N . SER A 1 114 ? -6.175 12.919 -10.299 1.00 81.50 114 SER A N 1
ATOM 884 C CA . SER A 1 114 ? -7.529 13.458 -10.491 1.00 81.50 114 SER A CA 1
ATOM 885 C C . SER A 1 114 ? -8.623 12.420 -10.231 1.00 81.50 114 SER A C 1
ATOM 887 O O . SER A 1 114 ? -9.597 12.723 -9.552 1.00 81.50 114 SER A O 1
ATOM 889 N N . PHE A 1 115 ? -8.453 11.183 -10.705 1.00 75.00 115 PHE A N 1
ATOM 890 C CA . PHE A 1 115 ? -9.409 10.104 -10.433 1.00 75.00 115 PHE A CA 1
ATOM 891 C C . PHE A 1 115 ? -9.330 9.621 -8.986 1.00 75.00 115 PHE A C 1
ATOM 893 O O . PHE A 1 115 ? -10.344 9.300 -8.373 1.00 75.00 115 PHE A O 1
ATOM 900 N N . THR A 1 116 ? -8.127 9.623 -8.418 1.00 82.62 116 THR A N 1
ATOM 901 C CA . THR A 1 116 ? -7.911 9.171 -7.041 1.00 82.62 116 THR A CA 1
ATOM 9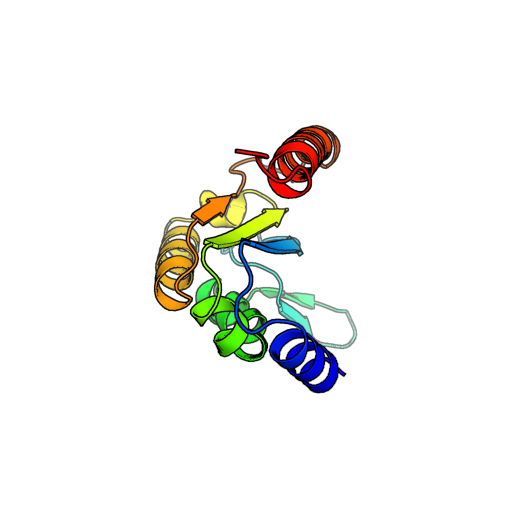02 C C . THR A 1 116 ? -8.483 10.157 -6.027 1.00 82.62 116 THR A C 1
ATOM 904 O O . THR A 1 116 ? -9.013 9.735 -5.007 1.00 82.62 116 THR A O 1
ATOM 907 N N . ALA A 1 117 ? -8.459 11.462 -6.313 1.00 83.81 117 ALA A N 1
ATOM 908 C CA . ALA A 1 117 ? -9.041 12.480 -5.442 1.00 83.81 117 ALA A CA 1
ATOM 909 C C . ALA A 1 117 ? -10.527 12.216 -5.147 1.00 83.81 117 ALA A C 1
ATOM 911 O O . ALA A 1 117 ? -10.955 12.362 -4.007 1.00 83.81 117 ALA A O 1
ATOM 912 N N . HIS A 1 118 ? -11.294 11.753 -6.138 1.00 83.81 118 HIS A N 1
ATOM 913 C CA . HIS A 1 118 ? -12.696 11.386 -5.932 1.00 83.81 118 HIS A CA 1
ATOM 914 C C . HIS A 1 118 ? -12.859 10.171 -5.009 1.00 83.81 118 HIS A C 1
ATOM 916 O O . HIS A 1 118 ? -13.734 10.182 -4.148 1.00 83.81 118 HIS A O 1
ATOM 922 N N . LEU A 1 119 ? -11.994 9.158 -5.138 1.00 81.31 119 LEU A N 1
ATOM 923 C CA . LEU A 1 119 ? -11.982 8.008 -4.229 1.00 81.31 119 LEU A CA 1
ATOM 924 C C . LEU A 1 119 ? -11.632 8.429 -2.792 1.00 81.31 119 LEU A C 1
ATOM 926 O O . LEU A 1 119 ? -12.298 8.012 -1.849 1.00 81.31 119 LEU A O 1
ATOM 930 N N . LEU A 1 120 ? -10.601 9.268 -2.639 1.00 82.00 120 LEU A N 1
ATOM 931 C CA . LEU A 1 120 ? -10.164 9.803 -1.348 1.00 82.00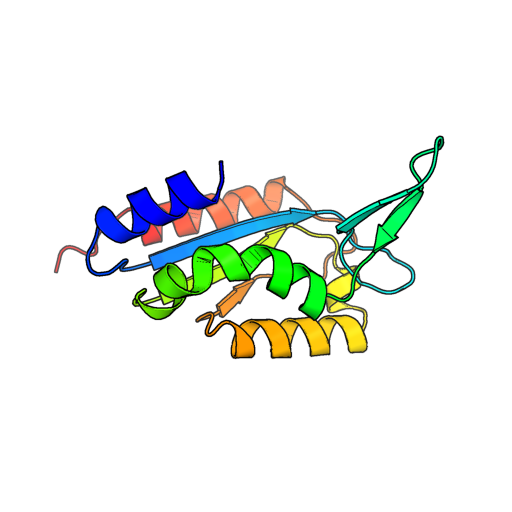 120 LEU A CA 1
ATOM 932 C C . LEU A 1 120 ? -11.288 10.580 -0.656 1.00 82.00 120 LEU A C 1
ATOM 934 O O . LEU A 1 120 ? -11.516 10.384 0.534 1.00 82.00 120 LEU A O 1
ATOM 938 N N . LEU A 1 121 ? -11.985 11.441 -1.404 1.00 84.50 121 LEU A N 1
ATOM 939 C CA . LEU A 1 121 ? -13.100 12.241 -0.898 1.00 84.50 121 LEU A CA 1
ATOM 940 C C . LEU A 1 121 ? -14.269 11.359 -0.463 1.00 84.50 121 LEU A C 1
ATOM 942 O O . LEU A 1 121 ? -14.698 11.465 0.680 1.00 84.50 121 LEU A O 1
ATOM 946 N N . ALA A 1 122 ? -14.716 10.440 -1.322 1.00 82.44 122 ALA A N 1
ATOM 947 C CA . ALA A 1 122 ? -15.828 9.548 -1.003 1.00 82.44 122 ALA A CA 1
ATOM 948 C C . ALA A 1 122 ? -15.544 8.711 0.253 1.00 82.44 122 ALA A C 1
ATOM 950 O O . ALA A 1 122 ? -16.396 8.553 1.124 1.00 82.44 122 ALA A O 1
ATOM 951 N N . PHE A 1 123 ? -14.323 8.197 0.394 1.00 77.94 123 PHE A N 1
ATOM 952 C CA . PHE A 1 123 ? -13.960 7.467 1.600 1.00 77.94 123 PHE A CA 1
ATOM 953 C C . PHE A 1 123 ? -13.826 8.379 2.818 1.00 77.94 123 PHE A C 1
ATOM 955 O O . PHE A 1 123 ? -14.244 7.979 3.895 1.00 77.94 123 PHE A O 1
ATOM 962 N N . ALA A 1 124 ? -13.253 9.579 2.691 1.00 78.38 124 ALA A N 1
ATOM 963 C CA . ALA A 1 124 ? -13.182 10.517 3.809 1.00 78.38 124 ALA A CA 1
ATOM 964 C C . ALA A 1 124 ? -14.588 10.856 4.322 1.00 78.38 124 ALA A C 1
ATOM 966 O O . ALA A 1 124 ? -14.805 10.867 5.528 1.00 78.38 124 ALA A O 1
ATOM 967 N N . GLU A 1 125 ? -15.554 11.037 3.422 1.00 80.50 125 GLU A N 1
ATOM 968 C CA . GLU A 1 125 ? -16.965 11.218 3.766 1.00 80.50 125 GLU A CA 1
ATOM 969 C C . GLU A 1 125 ? -17.531 9.983 4.486 1.00 80.50 125 GLU A C 1
ATOM 971 O O . GLU A 1 125 ? -18.147 10.115 5.539 1.00 80.50 125 GLU A O 1
ATOM 976 N N . HIS A 1 126 ? -17.262 8.771 4.000 1.00 72.38 126 HIS A N 1
ATOM 977 C CA . HIS A 1 126 ? -17.754 7.543 4.637 1.00 72.38 126 HIS A CA 1
ATOM 978 C C . HIS A 1 126 ? -17.046 7.165 5.948 1.00 72.38 126 HIS A C 1
ATOM 980 O O . HIS A 1 126 ? -17.652 6.529 6.806 1.00 72.38 126 HIS A O 1
ATOM 986 N N . ALA A 1 127 ? -15.773 7.520 6.112 1.00 66.31 127 ALA A N 1
ATOM 987 C CA . ALA A 1 127 ? -14.960 7.144 7.264 1.00 66.31 127 ALA A CA 1
ATOM 988 C C . ALA A 1 127 ? -14.966 8.201 8.377 1.00 66.31 127 ALA A C 1
ATOM 990 O O . ALA A 1 127 ? -14.764 7.837 9.534 1.00 66.31 127 ALA A O 1
ATOM 991 N N . ALA A 1 128 ? -15.178 9.482 8.045 1.00 56.47 128 ALA A N 1
ATOM 992 C CA . ALA A 1 128 ? -15.222 10.582 9.011 1.00 56.47 128 ALA A CA 1
ATOM 993 C C . ALA A 1 128 ? -16.636 10.900 9.518 1.00 56.47 128 ALA A C 1
ATOM 995 O O . ALA A 1 128 ? -16.768 11.601 10.522 1.00 56.47 128 ALA A O 1
ATOM 996 N N . ILE A 1 129 ? -17.687 10.403 8.859 1.00 51.22 129 ILE A N 1
ATOM 997 C CA . ILE A 1 129 ? -19.051 10.496 9.379 1.00 51.22 129 I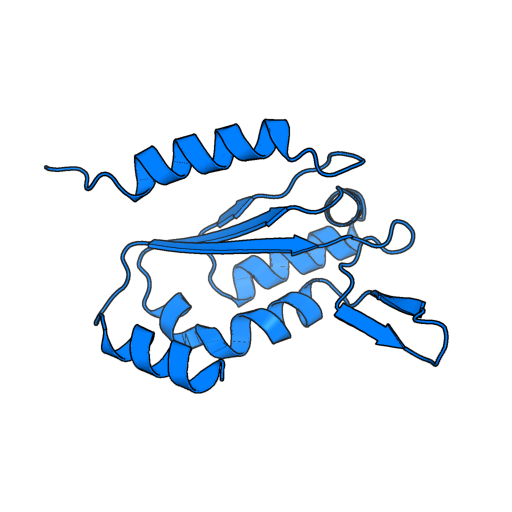LE A CA 1
ATOM 998 C C . ILE A 1 129 ? -19.278 9.265 10.262 1.00 51.22 129 ILE A C 1
ATOM 1000 O O . ILE A 1 129 ? -19.382 8.157 9.730 1.00 51.22 129 ILE A O 1
ATOM 1004 N N . PRO A 1 130 ? -19.339 9.403 11.600 1.00 49.47 130 PRO A N 1
ATOM 1005 C CA . PRO A 1 130 ? -19.775 8.294 12.431 1.00 49.47 130 PRO A CA 1
ATOM 1006 C C . PRO A 1 130 ? -21.174 7.903 11.957 1.00 49.47 130 PRO A C 1
ATOM 1008 O O . PRO A 1 130 ? -22.051 8.763 11.851 1.00 49.47 130 PRO A O 1
ATOM 1011 N N . MET A 1 131 ? -21.386 6.621 11.648 1.00 46.69 131 MET A N 1
ATOM 1012 C CA . MET A 1 131 ? -22.741 6.092 11.541 1.00 46.69 131 MET A CA 1
ATOM 1013 C C . MET A 1 131 ? -23.380 6.278 12.916 1.00 46.69 131 MET A C 1
ATOM 1015 O O . MET A 1 131 ? -23.168 5.485 13.828 1.00 46.69 131 MET A O 1
ATOM 1019 N N . SER A 1 132 ? -24.104 7.381 13.080 1.00 41.81 132 SER A N 1
ATOM 1020 C CA . SER A 1 132 ? -25.040 7.572 14.172 1.00 41.81 132 SER A CA 1
ATOM 1021 C C . SER A 1 132 ? -26.135 6.526 13.993 1.00 41.81 132 SER A C 1
ATOM 1023 O O . SER A 1 132 ? -27.014 6.698 13.146 1.00 41.81 132 SER A O 1
ATOM 1025 N N . ILE A 1 133 ? -26.007 5.423 14.728 1.00 38.66 133 ILE A N 1
ATOM 1026 C CA . ILE A 1 133 ? -27.099 4.490 15.008 1.00 38.66 133 ILE A CA 1
ATOM 1027 C C . ILE A 1 133 ? -27.819 4.998 16.252 1.00 38.66 133 ILE A C 1
ATOM 1029 O O . ILE A 1 133 ? -27.111 5.334 17.230 1.00 38.66 133 ILE A O 1
#

Organism: NCBI:txid180088

Secondary structure (DSSP, 8-state):
-HHHHHHHHHHH-S--SEEEEEEE--B-TTT--BEEEEETTTTEEEE--HHHHHHHHHGGGHHHHHH-SEEEEEEES-THHHHSHHHHHHHHHHHHHTT-SEEEE---SS--HHHHHHHHHHHHHHHHS----

Sequence (133 aa):
MVSKIVSNLALASSRWERIVFGISDHTDNANGDPFAGYTGRKKSYVAAPADNFLDILFQPWKNIINDAAESYLWLFCCGAIINNQDSFSRLKASVVCHQLSAAIAFNAPRFQPSFTAHLLLAFAEHAAIPMSI

Radius of gyration: 16.04 Å; chains: 1; bounding box: 53×26×41 Å

pLDDT: mean 87.06, std 11.16, range [38.66, 97.81]